Protein AF-A0A3S4WFS9-F1 (afdb_monomer_lite)

Radius of gyration: 17.33 Å; chains: 1; bounding box: 42×58×42 Å

Sequence (154 aa):
MFDSAITYSERTLYWKRDAVSSIECTVSRADSGGRIAVYVSYGRIPDYGDPIDTTNAYQAPNRENFSVPGVEGEGTVDTAKEGGGVAVFQCDGHYVLVSIYPRQEVQGDLKSNMVNLATSMTPWVCGGETIPGRQETLEELERPKPQSTPTQDA

Organism: NCBI:txid52774

Foldseek 3Di:
DPPFDKDKDKDFDDDDAKATAKIKIFIDTPPRVPDTFKIKMKGFADPPDGPCVVDPADDADDKDWDDAPPADWTKIWGAHPLGKTKIWTDHDRMIIIMTGDNDPPDDDDRRVVRVVVRNVQCCQRHVVDDDPPDPHGSRPDIDDDPPPDPPPDD

Secondary structure (DSSP, 8-state):
--SS-EEEEEEEEEETTTEEEEEEEEEEEGGGTS-EEEEEEEEEPPTTS-HHHHSSPPP-SEEEEE--TT--SEEEEEE-TTS-EEEEEEETTEEEEEEE---TT--S-HHHHHHHHHHHHHHHHTS-PPPTTSSS-TTT-BPPPP--------

Structure (mmCIF, N/CA/C/O backbone):
data_AF-A0A3S4WFS9-F1
#
_entry.id   AF-A0A3S4WFS9-F1
#
loop_
_atom_site.group_PDB
_atom_site.id
_atom_site.type_symbol
_atom_site.label_atom_id
_atom_site.label_alt_id
_atom_site.label_comp_id
_atom_site.label_asym_id
_atom_site.label_entity_id
_atom_site.label_seq_id
_atom_site.pdbx_PDB_ins_code
_atom_site.Cartn_x
_atom_site.Cartn_y
_atom_site.Cartn_z
_atom_site.occupancy
_atom_site.B_iso_or_equiv
_atom_site.auth_seq_id
_atom_site.auth_comp_id
_atom_site.auth_asym_id
_atom_site.auth_atom_id
_atom_site.pdbx_PDB_model_num
ATOM 1 N N . MET A 1 1 ? 23.041 5.933 -0.343 1.00 40.41 1 MET A N 1
ATOM 2 C CA . MET A 1 1 ? 22.766 7.169 0.418 1.00 40.41 1 MET A CA 1
ATOM 3 C C . MET A 1 1 ? 22.081 8.113 -0.556 1.00 40.41 1 MET A C 1
ATOM 5 O O . MET A 1 1 ? 22.593 8.251 -1.657 1.00 40.41 1 MET A O 1
ATOM 9 N N . PHE A 1 2 ? 20.887 8.625 -0.256 1.00 47.22 2 PHE A N 1
ATOM 10 C CA . PHE A 1 2 ? 20.202 9.545 -1.171 1.00 47.22 2 PHE A CA 1
ATOM 11 C C . PHE A 1 2 ? 20.901 10.913 -1.099 1.00 47.22 2 PHE A C 1
ATOM 13 O O . PHE A 1 2 ? 20.881 11.539 -0.046 1.00 47.22 2 PHE A O 1
ATOM 20 N N . ASP A 1 3 ? 21.523 11.365 -2.192 1.00 55.91 3 ASP A N 1
ATOM 21 C CA . ASP A 1 3 ? 22.280 12.635 -2.283 1.00 55.91 3 ASP A CA 1
ATOM 22 C C . ASP A 1 3 ? 21.390 13.895 -2.322 1.00 55.91 3 ASP A C 1
ATOM 24 O O . ASP A 1 3 ? 21.836 15.001 -2.621 1.00 55.91 3 ASP A O 1
ATOM 28 N N . SER A 1 4 ? 20.090 13.762 -2.067 1.00 61.94 4 SER A N 1
ATOM 29 C CA . SER A 1 4 ? 19.141 14.872 -2.140 1.00 61.94 4 SER A CA 1
ATOM 30 C C . SER A 1 4 ? 18.066 14.738 -1.078 1.00 61.94 4 SER A C 1
ATOM 32 O O . SER A 1 4 ? 17.679 13.630 -0.705 1.00 61.94 4 SER A O 1
ATOM 34 N N . ALA A 1 5 ? 17.589 15.885 -0.593 1.00 78.81 5 ALA A N 1
ATOM 35 C CA . ALA A 1 5 ? 16.547 15.936 0.419 1.00 78.81 5 ALA A CA 1
ATOM 36 C C . ALA A 1 5 ? 15.272 15.239 -0.083 1.00 78.81 5 ALA A C 1
ATOM 38 O O . ALA A 1 5 ? 14.818 15.459 -1.210 1.00 78.81 5 ALA A O 1
ATOM 39 N N . ILE A 1 6 ? 14.700 14.401 0.775 1.00 82.31 6 ILE A N 1
ATOM 40 C CA . ILE A 1 6 ? 13.423 13.731 0.549 1.00 82.31 6 ILE A CA 1
ATOM 41 C C . ILE A 1 6 ? 12.330 14.562 1.223 1.00 82.31 6 ILE A C 1
ATOM 43 O O . ILE A 1 6 ? 12.504 15.050 2.338 1.00 82.31 6 ILE A O 1
ATOM 47 N N . THR A 1 7 ? 11.198 14.712 0.547 1.00 87.00 7 THR A N 1
ATOM 48 C CA . THR A 1 7 ? 9.982 15.313 1.085 1.00 87.00 7 THR A CA 1
ATOM 49 C C . THR A 1 7 ? 8.955 14.217 1.328 1.00 87.00 7 THR A C 1
ATOM 51 O O . THR A 1 7 ? 8.647 13.435 0.427 1.00 87.00 7 THR A O 1
ATOM 54 N N . TYR A 1 8 ? 8.426 14.192 2.547 1.00 88.25 8 TYR A N 1
ATOM 55 C CA . TYR A 1 8 ? 7.311 13.349 2.955 1.00 88.25 8 TYR A CA 1
ATOM 56 C C . TYR A 1 8 ? 6.047 14.200 3.065 1.00 88.25 8 TYR A C 1
ATOM 58 O O . TYR A 1 8 ? 6.091 15.311 3.596 1.00 88.25 8 TYR A O 1
ATOM 66 N N . SER A 1 9 ? 4.925 13.679 2.580 1.00 89.50 9 SER A N 1
ATOM 67 C CA . SER A 1 9 ? 3.609 14.276 2.793 1.00 89.50 9 SER A CA 1
ATOM 68 C C . SER A 1 9 ? 2.593 13.188 3.097 1.00 89.50 9 SER A C 1
ATOM 70 O O . SER A 1 9 ? 2.578 12.150 2.437 1.00 89.50 9 SER A O 1
ATOM 72 N N . GLU A 1 10 ? 1.746 13.455 4.086 1.00 92.31 10 GLU A N 1
ATOM 73 C CA . GLU A 1 10 ? 0.652 12.591 4.503 1.00 92.31 10 GLU A CA 1
ATOM 74 C C . GLU A 1 10 ? -0.684 13.310 4.323 1.00 92.31 10 GLU A C 1
ATOM 76 O O . GLU A 1 10 ? -0.808 14.502 4.621 1.00 92.31 10 GLU A O 1
ATOM 81 N N . ARG A 1 11 ? -1.690 12.576 3.853 1.00 91.06 11 ARG A N 1
ATOM 82 C CA . ARG A 1 11 ? -3.061 13.049 3.698 1.00 91.06 11 ARG A CA 1
ATOM 83 C C . ARG A 1 11 ? -4.029 12.001 4.228 1.00 91.06 11 ARG A C 1
ATOM 85 O O . ARG A 1 11 ? -4.024 10.865 3.776 1.00 91.06 11 ARG A O 1
ATOM 92 N N . THR A 1 12 ? -4.906 12.404 5.140 1.00 90.25 12 THR A N 1
ATOM 93 C CA . THR A 1 12 ? -6.022 11.572 5.601 1.00 90.25 12 THR A CA 1
ATOM 94 C C . THR A 1 12 ? -7.268 11.889 4.779 1.00 90.25 12 THR A C 1
ATOM 96 O O . THR A 1 12 ? -7.687 13.047 4.693 1.00 90.25 12 THR A O 1
ATOM 99 N N . LEU A 1 13 ? -7.855 10.865 4.170 1.00 87.69 13 LEU A N 1
ATOM 100 C CA . LEU A 1 13 ? -9.124 10.921 3.457 1.00 87.69 13 LEU A CA 1
ATOM 101 C C . LEU A 1 13 ? -10.253 10.444 4.378 1.00 87.69 13 LEU A C 1
ATOM 103 O O . LEU A 1 13 ? -10.053 9.584 5.235 1.00 87.69 13 LEU A O 1
ATOM 107 N N . TYR A 1 14 ? -11.445 11.013 4.206 1.00 83.44 14 TYR A N 1
ATOM 108 C CA . TYR A 1 14 ? -12.600 10.751 5.068 1.00 83.44 14 TYR A CA 1
ATOM 109 C C . TYR A 1 14 ? -13.823 10.369 4.235 1.00 83.44 14 TYR A C 1
ATOM 111 O O . TYR A 1 14 ? -14.117 11.024 3.231 1.00 83.44 14 TYR A O 1
ATOM 119 N N . TRP A 1 15 ? -14.589 9.383 4.702 1.00 71.19 15 TRP A N 1
ATOM 120 C CA . TRP A 1 15 ? -15.902 9.029 4.158 1.00 71.19 15 TRP A CA 1
ATOM 121 C C . TRP A 1 15 ? -17.025 9.572 5.050 1.00 71.19 15 TRP A C 1
ATOM 123 O O . TRP A 1 15 ? -16.812 9.801 6.237 1.00 71.19 15 TRP A O 1
ATOM 133 N N . LYS A 1 16 ? -18.211 9.823 4.466 1.00 58.47 16 LYS A N 1
ATOM 134 C CA . LYS A 1 16 ? -19.445 10.332 5.118 1.00 58.47 16 LYS A CA 1
ATOM 135 C C . LYS A 1 16 ? -19.218 11.009 6.484 1.00 58.47 16 LYS A C 1
ATOM 137 O O . LYS A 1 16 ? -19.454 10.450 7.545 1.00 58.47 16 LYS A O 1
ATOM 142 N N . ARG A 1 17 ? -18.808 12.270 6.387 1.00 55.38 17 ARG A N 1
ATOM 143 C CA . ARG A 1 17 ? -18.670 13.292 7.431 1.00 55.38 17 ARG A CA 1
ATOM 144 C C . ARG A 1 17 ? -17.708 13.071 8.596 1.00 55.38 17 ARG A C 1
ATOM 146 O O . ARG A 1 17 ? -17.195 14.117 8.949 1.00 55.38 17 ARG A O 1
ATOM 153 N N . ASP A 1 18 ? -17.341 11.879 9.082 1.00 63.50 18 ASP A N 1
ATOM 154 C CA . ASP A 1 18 ? -16.403 11.814 10.234 1.00 63.50 18 ASP A CA 1
ATOM 155 C C . ASP A 1 18 ? -15.452 10.597 10.320 1.00 63.50 18 ASP A C 1
ATOM 157 O O . ASP A 1 18 ? -14.473 10.673 11.061 1.00 63.50 18 ASP A O 1
ATOM 161 N N . ALA A 1 19 ? -15.653 9.524 9.544 1.00 71.50 19 ALA A N 1
ATOM 162 C CA . ALA A 1 19 ? -14.778 8.345 9.592 1.00 71.50 19 ALA A CA 1
ATOM 163 C C . ALA A 1 19 ? -13.612 8.454 8.595 1.00 71.50 19 ALA A C 1
ATOM 165 O O . ALA A 1 19 ? -13.816 8.841 7.436 1.00 71.50 19 ALA A O 1
ATOM 166 N N . VAL A 1 20 ? -12.397 8.087 9.014 1.00 81.25 20 VAL A N 1
ATOM 167 C CA . VAL A 1 20 ? -11.260 7.951 8.091 1.00 81.25 20 VAL A CA 1
ATOM 168 C C . VAL A 1 20 ? -11.540 6.832 7.089 1.00 81.25 20 VAL A C 1
ATOM 170 O O . VAL A 1 20 ? -11.897 5.715 7.459 1.00 81.25 20 VAL A O 1
ATOM 173 N N . SER A 1 21 ? -11.406 7.151 5.800 1.00 87.56 21 SER A N 1
ATOM 174 C CA . SER A 1 21 ? -11.489 6.164 4.722 1.00 87.56 21 SER A CA 1
ATOM 175 C C . SER A 1 21 ? -10.129 5.542 4.463 1.00 87.56 21 SER A C 1
ATOM 177 O O . SER A 1 21 ? -10.014 4.327 4.360 1.00 87.56 21 SER A O 1
ATOM 179 N N . SER A 1 22 ? -9.101 6.380 4.359 1.00 91.75 22 SER A N 1
ATOM 180 C CA . SER A 1 22 ? -7.740 5.954 4.073 1.00 91.75 22 SER A CA 1
ATOM 181 C C . SER A 1 22 ? -6.732 7.038 4.428 1.00 91.75 22 SER A C 1
ATOM 183 O O . SER A 1 22 ? -7.057 8.223 4.517 1.00 91.75 22 SER A O 1
ATOM 185 N N . ILE A 1 23 ? -5.491 6.624 4.633 1.00 93.56 23 ILE A N 1
ATOM 186 C CA . ILE A 1 23 ? -4.330 7.492 4.766 1.00 93.56 23 ILE A CA 1
ATOM 187 C C . ILE A 1 23 ? -3.463 7.284 3.533 1.00 93.56 23 ILE A C 1
ATOM 189 O O . ILE A 1 23 ? -3.221 6.156 3.108 1.00 93.56 23 ILE A O 1
ATOM 193 N N . GLU A 1 24 ? -2.997 8.383 2.960 1.00 94.75 24 GLU A N 1
ATOM 194 C CA . GLU A 1 24 ? -2.090 8.399 1.826 1.00 94.75 24 GLU A CA 1
ATOM 195 C C . GLU A 1 24 ? -0.777 9.057 2.221 1.00 94.75 24 GLU A C 1
ATOM 197 O O . GLU A 1 24 ? -0.758 10.159 2.769 1.00 94.75 24 GLU A O 1
ATOM 202 N N . CYS A 1 25 ? 0.325 8.408 1.878 1.00 94.50 25 CYS A N 1
ATOM 203 C CA . CYS A 1 25 ? 1.670 8.898 2.108 1.00 94.50 25 CYS A CA 1
ATOM 204 C C . CYS A 1 25 ? 2.394 9.010 0.769 1.00 94.50 25 CYS A C 1
ATOM 206 O O . CYS A 1 25 ? 2.343 8.109 -0.069 1.00 94.50 25 CYS A O 1
ATOM 208 N N . THR A 1 26 ? 3.108 10.110 0.569 1.00 92.81 26 THR A N 1
ATOM 209 C CA . THR A 1 26 ? 3.928 10.324 -0.622 1.00 92.81 26 THR A CA 1
ATOM 210 C C . THR A 1 26 ? 5.352 10.645 -0.232 1.00 92.81 26 THR A C 1
ATOM 212 O O . THR A 1 26 ? 5.614 11.418 0.691 1.00 92.81 26 THR A O 1
ATOM 215 N N . VAL A 1 27 ? 6.277 10.052 -0.973 1.00 90.62 27 VAL A N 1
ATOM 216 C CA . VAL A 1 27 ? 7.701 10.326 -0.879 1.00 90.62 27 VAL A CA 1
ATOM 217 C C . VAL A 1 27 ? 8.149 10.868 -2.223 1.00 90.62 27 VAL A C 1
ATOM 219 O O . VAL A 1 27 ? 8.034 10.200 -3.253 1.00 90.62 27 VAL A O 1
ATOM 222 N N . SER A 1 28 ? 8.655 12.093 -2.204 1.00 87.69 28 SER A N 1
ATOM 223 C CA . SER A 1 28 ? 9.176 12.794 -3.378 1.00 87.69 28 SER A CA 1
ATOM 224 C C . SER A 1 28 ? 10.595 13.260 -3.092 1.00 87.69 28 SER A C 1
ATOM 226 O O . SER A 1 28 ? 10.946 13.502 -1.939 1.00 87.69 28 SER A O 1
ATOM 228 N N . ARG A 1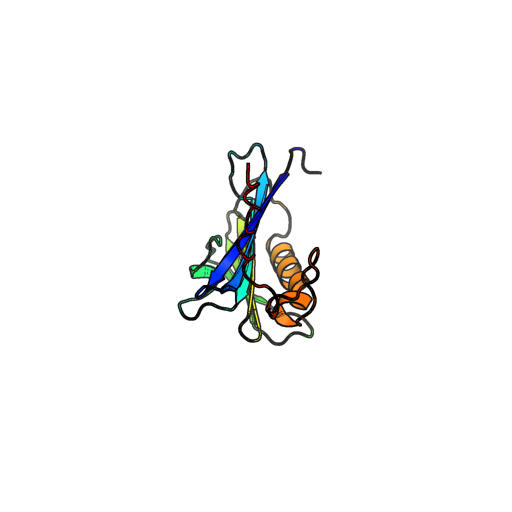 29 ? 11.423 13.445 -4.120 1.00 78.25 29 ARG A N 1
ATOM 229 C CA . ARG A 1 29 ? 12.682 14.182 -3.935 1.00 78.25 29 ARG A CA 1
ATOM 230 C C . ARG A 1 29 ? 12.438 15.676 -4.101 1.00 78.25 29 ARG A C 1
ATOM 232 O O . ARG A 1 29 ? 11.669 16.073 -4.981 1.00 78.25 29 ARG A O 1
ATOM 239 N N . ALA A 1 30 ? 13.126 16.498 -3.318 1.00 74.62 30 ALA A N 1
ATOM 240 C CA . ALA A 1 30 ? 13.001 17.953 -3.388 1.00 74.62 30 ALA A CA 1
ATOM 241 C C . ALA A 1 30 ? 13.386 18.521 -4.772 1.00 74.62 30 ALA A C 1
ATOM 243 O O . ALA A 1 30 ? 12.791 19.492 -5.231 1.00 74.62 30 ALA A O 1
ATOM 244 N N . ASP A 1 31 ? 14.331 17.883 -5.469 1.00 77.69 31 ASP A N 1
ATOM 245 C CA . ASP A 1 31 ? 14.817 18.265 -6.803 1.00 77.69 31 ASP A CA 1
ATOM 246 C C . ASP A 1 31 ? 13.962 17.722 -7.964 1.00 77.69 31 ASP A C 1
ATOM 248 O O . ASP A 1 31 ? 14.171 18.080 -9.121 1.00 77.69 31 ASP A O 1
ATOM 252 N N . SER A 1 32 ? 12.962 16.886 -7.677 1.00 75.88 32 SER A N 1
ATOM 253 C CA . SER A 1 32 ? 12.168 16.202 -8.707 1.00 75.88 32 SER A CA 1
ATOM 254 C C . SER A 1 32 ? 11.037 17.046 -9.309 1.00 75.88 32 SER A C 1
ATOM 256 O O . SER A 1 32 ? 10.306 16.562 -10.177 1.00 75.88 32 SER A O 1
ATOM 258 N N . GLY A 1 33 ? 10.851 18.285 -8.839 1.00 77.69 33 GLY A N 1
ATOM 259 C CA . GLY A 1 33 ? 9.703 19.121 -9.205 1.00 77.69 33 GLY A CA 1
ATOM 260 C C . GLY A 1 33 ? 8.373 18.575 -8.671 1.00 77.69 33 GLY A C 1
ATOM 261 O O . GLY A 1 33 ? 7.352 18.702 -9.340 1.00 77.69 33 GLY A O 1
ATOM 262 N N . GLY A 1 34 ? 8.393 17.919 -7.503 1.00 76.56 34 GLY A N 1
ATOM 263 C CA . GLY A 1 34 ? 7.202 17.339 -6.866 1.00 76.56 34 GLY A CA 1
ATOM 264 C C . GLY A 1 34 ? 6.759 15.994 -7.447 1.00 76.56 34 GLY A C 1
ATOM 265 O O . GLY A 1 34 ? 5.627 15.568 -7.234 1.00 76.56 34 GLY A O 1
ATOM 266 N N . ARG A 1 35 ? 7.627 15.314 -8.203 1.00 84.56 35 ARG A N 1
ATOM 267 C CA . ARG A 1 35 ? 7.326 13.988 -8.743 1.00 84.56 35 ARG A CA 1
ATOM 268 C C . ARG A 1 35 ? 7.450 12.936 -7.644 1.00 84.56 35 ARG A C 1
ATOM 270 O O . ARG A 1 35 ? 8.509 12.766 -7.043 1.00 84.56 35 ARG A O 1
ATOM 277 N N . ILE A 1 36 ? 6.373 12.184 -7.457 1.00 87.75 36 ILE A N 1
ATOM 278 C CA . ILE A 1 36 ? 6.312 11.089 -6.493 1.00 87.75 36 ILE A CA 1
ATOM 279 C C . ILE A 1 36 ? 7.248 9.959 -6.947 1.00 87.75 36 ILE A C 1
ATOM 281 O O . ILE A 1 36 ? 7.285 9.601 -8.130 1.00 87.75 36 ILE A O 1
ATOM 285 N N . ALA A 1 37 ? 8.023 9.431 -6.000 1.00 90.31 37 ALA A N 1
ATOM 286 C CA . ALA A 1 37 ? 8.831 8.224 -6.152 1.00 90.31 37 ALA A CA 1
ATOM 287 C C . ALA A 1 37 ? 8.140 7.019 -5.500 1.00 90.31 37 ALA A C 1
ATOM 289 O O . ALA A 1 37 ? 8.098 5.945 -6.097 1.00 90.31 37 ALA A O 1
ATOM 290 N N . VAL A 1 38 ? 7.558 7.221 -4.311 1.00 93.06 38 VAL A N 1
ATOM 291 C CA . VAL A 1 38 ? 6.785 6.203 -3.587 1.00 93.06 38 VAL A CA 1
ATOM 292 C C . VAL A 1 38 ? 5.442 6.788 -3.170 1.00 93.06 38 VAL A C 1
ATOM 294 O O . VAL A 1 38 ? 5.387 7.874 -2.590 1.00 93.06 38 VAL A O 1
ATOM 297 N N . TYR A 1 39 ? 4.372 6.062 -3.465 1.00 95.12 39 TYR A N 1
ATOM 298 C CA . TYR A 1 39 ? 3.016 6.327 -3.006 1.00 95.12 39 TYR A CA 1
ATOM 299 C C . TYR A 1 39 ? 2.565 5.151 -2.147 1.00 95.12 39 TYR A C 1
ATOM 301 O O . TYR A 1 39 ? 2.696 4.002 -2.554 1.00 95.12 39 TYR A O 1
ATOM 309 N N . VAL A 1 40 ? 2.043 5.431 -0.963 1.00 96.75 40 VAL A N 1
ATOM 310 C CA . VAL A 1 40 ? 1.446 4.427 -0.085 1.00 96.75 40 VAL A CA 1
ATOM 311 C C . VAL A 1 40 ? 0.030 4.871 0.225 1.00 96.75 40 VAL A C 1
ATOM 313 O O . VAL A 1 40 ? -0.206 6.052 0.469 1.00 96.75 40 VAL A O 1
ATOM 316 N N . SER A 1 41 ? -0.910 3.938 0.223 1.00 96.44 41 SER A N 1
ATOM 317 C CA . SER A 1 41 ? -2.278 4.177 0.656 1.00 96.44 41 SER A CA 1
ATOM 318 C C . SER A 1 41 ? -2.764 2.987 1.465 1.00 96.44 41 SER A C 1
ATOM 320 O O . SER A 1 41 ? -2.543 1.850 1.068 1.00 96.44 41 SER A O 1
ATOM 322 N N . TYR A 1 42 ? -3.407 3.227 2.599 1.00 95.75 42 TYR A N 1
ATOM 323 C CA . TYR A 1 42 ? -4.017 2.163 3.390 1.00 95.75 42 TYR A CA 1
ATOM 324 C C . TYR A 1 42 ? -5.288 2.657 4.057 1.00 95.75 42 TYR A C 1
ATOM 326 O O . TYR A 1 42 ? -5.412 3.840 4.376 1.00 95.75 42 TYR A O 1
ATOM 334 N N . GLY A 1 43 ? -6.247 1.766 4.252 1.00 93.81 43 GLY A N 1
ATOM 335 C CA . GLY A 1 43 ? -7.563 2.154 4.731 1.00 93.81 43 GLY A CA 1
ATOM 336 C C . GLY A 1 43 ? -8.601 1.067 4.539 1.00 93.81 43 GLY A C 1
ATOM 337 O O . GLY A 1 43 ? -8.268 -0.103 4.367 1.00 93.81 43 GLY A O 1
ATOM 338 N N . ARG A 1 44 ? -9.866 1.477 4.535 1.00 91.69 44 ARG A N 1
ATOM 339 C CA . ARG A 1 44 ? -11.005 0.615 4.218 1.00 91.69 44 ARG A CA 1
ATOM 340 C C . ARG A 1 44 ? -11.113 0.419 2.710 1.00 91.69 44 ARG A C 1
ATOM 342 O O . ARG A 1 44 ? -10.963 1.380 1.954 1.00 91.69 44 ARG A O 1
ATOM 349 N N . ILE A 1 45 ? -11.409 -0.802 2.277 1.00 89.44 45 ILE A N 1
ATOM 350 C CA . ILE A 1 45 ? -11.665 -1.112 0.868 1.00 89.44 45 ILE A CA 1
ATOM 351 C C . ILE A 1 45 ? -12.894 -0.310 0.408 1.00 89.44 45 ILE A C 1
ATOM 353 O O . ILE A 1 45 ? -13.935 -0.358 1.066 1.00 89.44 45 ILE A O 1
ATOM 357 N N . PRO A 1 46 ? -12.800 0.454 -0.692 1.00 78.62 46 PRO A N 1
ATOM 358 C CA . PRO A 1 46 ? -13.936 1.204 -1.206 1.00 78.62 46 PRO A CA 1
ATOM 359 C C . PRO A 1 46 ? -14.983 0.284 -1.856 1.00 78.62 46 PRO A C 1
ATOM 361 O O . PRO A 1 46 ? -14.650 -0.573 -2.665 1.00 78.62 46 PRO A O 1
ATOM 364 N N . ASP A 1 47 ? -16.273 0.549 -1.614 1.00 82.25 47 ASP A N 1
ATOM 365 C CA . ASP A 1 47 ? -17.400 -0.202 -2.212 1.00 82.25 47 ASP A CA 1
ATOM 366 C C . ASP A 1 47 ? -17.499 -0.098 -3.754 1.00 82.25 47 ASP A C 1
ATOM 368 O O . ASP A 1 47 ? -18.368 -0.713 -4.372 1.00 82.25 47 ASP A O 1
ATOM 372 N N . TYR A 1 48 ? -16.679 0.746 -4.386 1.00 78.62 48 TYR A N 1
ATOM 373 C CA . TYR A 1 48 ? -16.839 1.182 -5.777 1.00 78.62 48 TYR A CA 1
ATOM 374 C C . TYR A 1 48 ? -15.662 0.833 -6.699 1.00 78.62 48 TYR A C 1
ATOM 376 O O . TYR A 1 48 ? -15.657 1.280 -7.846 1.00 78.62 48 TYR A O 1
ATOM 384 N N . GLY A 1 49 ? -14.679 0.047 -6.248 1.00 81.88 49 GLY A N 1
ATOM 385 C CA . GLY A 1 49 ? -13.599 -0.420 -7.121 1.00 81.88 49 GLY A CA 1
ATOM 386 C C . GLY A 1 49 ? -12.410 -1.034 -6.390 1.00 81.88 49 GLY A C 1
ATOM 387 O O . GLY A 1 49 ? -12.329 -0.994 -5.166 1.00 81.88 49 GLY A O 1
ATOM 388 N N . ASP A 1 50 ? -11.473 -1.586 -7.160 1.00 86.25 50 ASP A N 1
ATOM 389 C CA . ASP A 1 50 ? -10.202 -2.092 -6.638 1.00 86.25 50 ASP A CA 1
ATOM 390 C C . ASP A 1 50 ? -9.327 -0.917 -6.143 1.00 86.25 50 ASP A C 1
ATOM 392 O O . ASP A 1 50 ? -9.291 0.136 -6.798 1.00 86.25 50 ASP A O 1
ATOM 396 N N . PRO A 1 51 ? -8.609 -1.039 -5.009 1.00 87.31 51 PRO A N 1
ATOM 397 C CA . PRO A 1 51 ? -7.665 -0.017 -4.560 1.00 87.31 51 PRO A CA 1
ATOM 398 C C . PRO A 1 51 ? -6.632 0.398 -5.621 1.00 87.31 51 PRO A C 1
ATOM 400 O O . PRO A 1 51 ? -6.245 1.565 -5.667 1.00 87.31 51 PRO A O 1
ATOM 403 N N . ILE A 1 52 ? -6.202 -0.508 -6.504 1.00 89.25 52 ILE A N 1
ATOM 404 C CA . ILE A 1 52 ? -5.283 -0.183 -7.605 1.00 89.25 52 ILE A CA 1
ATOM 405 C C . ILE A 1 52 ? -5.927 0.810 -8.582 1.00 89.25 52 ILE A C 1
ATOM 407 O O . ILE A 1 52 ? -5.267 1.757 -9.006 1.00 89.25 52 ILE A O 1
ATOM 411 N N . ASP A 1 53 ? -7.208 0.637 -8.909 1.00 88.44 53 ASP A N 1
ATOM 412 C CA . ASP A 1 53 ? -7.920 1.465 -9.893 1.00 88.44 53 ASP A CA 1
ATOM 413 C C . ASP A 1 53 ? -8.431 2.788 -9.307 1.00 88.44 53 ASP A C 1
ATOM 415 O O . ASP A 1 53 ? -8.693 3.749 -10.033 1.00 88.44 53 ASP A O 1
ATOM 419 N N . THR A 1 54 ? -8.606 2.839 -7.986 1.00 85.81 54 THR A N 1
ATOM 420 C CA . THR A 1 54 ? -9.250 3.961 -7.287 1.00 85.81 54 THR A CA 1
ATOM 421 C C . THR A 1 54 ? -8.263 4.913 -6.608 1.00 85.81 54 THR A C 1
ATOM 423 O O . THR A 1 54 ? -8.675 5.938 -6.063 1.00 85.81 54 THR A O 1
ATOM 426 N N . THR A 1 55 ? -6.962 4.616 -6.662 1.00 86.94 55 THR A N 1
ATOM 427 C CA . THR A 1 55 ? -5.894 5.410 -6.033 1.00 86.94 55 THR A CA 1
ATOM 428 C C . THR A 1 55 ? -4.896 5.969 -7.052 1.00 86.94 55 THR A C 1
ATOM 430 O O . THR A 1 55 ? -4.963 5.691 -8.247 1.00 86.94 55 THR A O 1
ATOM 433 N N . ASN A 1 56 ? -3.916 6.752 -6.585 1.00 89.06 56 ASN A N 1
ATOM 434 C CA . ASN A 1 56 ? -2.788 7.204 -7.409 1.00 89.06 56 ASN A CA 1
ATOM 435 C C . ASN A 1 56 ? -1.713 6.109 -7.558 1.00 89.06 56 ASN A C 1
ATOM 437 O O . ASN A 1 56 ? -0.517 6.398 -7.478 1.00 89.06 56 ASN A O 1
ATOM 441 N N . ALA A 1 57 ? -2.102 4.846 -7.711 1.00 93.62 57 ALA A N 1
ATOM 442 C CA . ALA A 1 57 ? -1.163 3.761 -7.950 1.00 93.62 57 ALA A CA 1
ATOM 443 C C . ALA A 1 57 ? -0.608 3.815 -9.379 1.00 93.62 57 ALA A C 1
ATOM 445 O O . ALA A 1 57 ? -1.318 4.123 -10.339 1.00 93.62 57 ALA A O 1
ATOM 446 N N . TYR A 1 58 ? 0.672 3.487 -9.533 1.00 93.88 58 TYR A N 1
ATOM 447 C CA . TYR A 1 58 ? 1.253 3.236 -10.842 1.00 93.88 58 TYR A CA 1
ATOM 448 C C . TYR A 1 58 ? 0.687 1.936 -11.425 1.00 93.88 58 TYR A C 1
ATOM 450 O O . TYR A 1 58 ? 0.769 0.879 -10.801 1.00 93.88 58 TYR A O 1
ATOM 458 N N . GLN A 1 59 ? 0.137 2.028 -12.634 1.00 92.94 59 GLN A N 1
ATOM 459 C CA . GLN A 1 59 ? -0.471 0.905 -13.338 1.00 92.94 59 GLN A CA 1
ATOM 460 C C . GLN A 1 59 ? 0.599 0.098 -14.063 1.00 92.94 59 GLN A C 1
ATOM 462 O O . GLN A 1 59 ? 1.330 0.631 -14.901 1.00 92.94 59 GLN A O 1
ATOM 467 N N . ALA A 1 60 ? 0.676 -1.192 -13.755 1.00 93.75 60 ALA A N 1
ATOM 468 C CA . ALA A 1 60 ? 1.686 -2.087 -14.289 1.00 93.75 60 ALA A CA 1
ATOM 469 C C . ALA A 1 60 ? 1.047 -3.389 -14.809 1.00 93.75 60 ALA A C 1
ATOM 471 O O . ALA A 1 60 ? 0.086 -3.876 -14.223 1.00 93.75 60 ALA A O 1
ATOM 472 N N . PRO A 1 61 ? 1.537 -3.96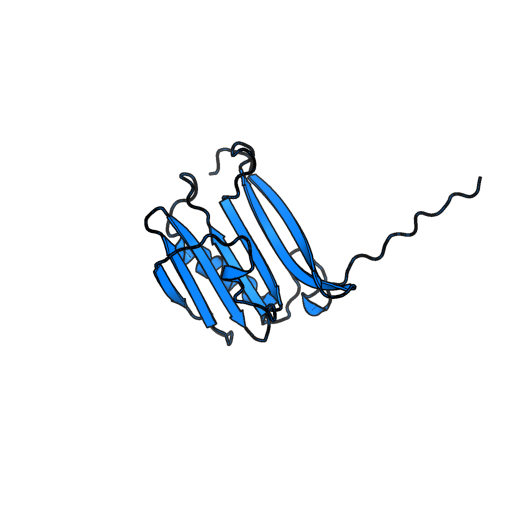9 -15.921 1.00 94.31 61 PRO A N 1
ATOM 473 C CA . PRO A 1 61 ? 0.815 -5.048 -16.598 1.00 94.31 61 PRO A CA 1
ATOM 474 C C . PRO A 1 61 ? 1.145 -6.462 -16.096 1.00 94.31 61 PRO A C 1
ATOM 476 O O . PRO A 1 61 ? 0.394 -7.390 -16.390 1.00 94.31 61 PRO A O 1
ATOM 479 N N . ASN A 1 62 ? 2.277 -6.674 -15.411 1.00 95.94 62 ASN A N 1
ATOM 480 C CA . ASN A 1 62 ? 2.717 -8.022 -15.032 1.00 95.94 62 ASN A CA 1
ATOM 481 C C . ASN A 1 62 ? 2.349 -8.316 -13.581 1.00 95.94 62 ASN A C 1
ATOM 483 O O . ASN A 1 62 ? 3.047 -7.856 -12.679 1.00 95.94 62 ASN A O 1
ATOM 487 N N . ARG A 1 63 ? 1.284 -9.097 -13.388 1.00 96.88 63 ARG A N 1
ATOM 488 C CA . ARG A 1 63 ? 0.723 -9.440 -12.079 1.00 96.88 63 ARG A CA 1
ATOM 489 C C . ARG A 1 63 ? 1.254 -10.764 -11.537 1.00 96.88 63 ARG A C 1
ATOM 491 O O . ARG A 1 63 ? 1.277 -11.771 -12.244 1.00 96.88 63 ARG A O 1
ATOM 498 N N . GLU A 1 64 ? 1.597 -10.770 -10.256 1.00 98.06 64 GLU A N 1
ATOM 499 C CA . GLU A 1 64 ? 1.893 -11.958 -9.455 1.00 98.06 64 GLU A CA 1
ATOM 500 C C . GLU A 1 64 ? 1.133 -11.903 -8.123 1.00 98.06 64 GLU A C 1
ATOM 502 O O . GLU A 1 64 ? 0.846 -10.821 -7.618 1.00 98.06 64 GLU A O 1
ATOM 507 N N . ASN A 1 65 ? 0.844 -13.060 -7.525 1.00 98.31 65 ASN A N 1
ATOM 508 C CA . ASN A 1 65 ? 0.190 -13.133 -6.216 1.00 98.31 65 ASN A CA 1
ATOM 509 C C . ASN A 1 65 ? 1.220 -13.301 -5.093 1.00 98.31 65 ASN A C 1
ATOM 511 O O . ASN A 1 65 ? 2.258 -13.939 -5.284 1.00 98.31 65 ASN A O 1
ATOM 515 N N . PHE A 1 66 ? 0.905 -12.794 -3.904 1.00 98.38 66 PHE A N 1
ATOM 516 C CA . PHE A 1 66 ? 1.660 -13.056 -2.682 1.00 98.38 66 PHE A CA 1
ATOM 517 C C . PHE A 1 66 ? 0.725 -13.216 -1.478 1.00 98.38 66 PHE A C 1
ATOM 519 O O . PHE A 1 66 ? -0.422 -12.778 -1.493 1.00 98.38 66 PHE A O 1
ATOM 526 N N . SER A 1 67 ? 1.233 -13.852 -0.426 1.00 97.88 67 SER A N 1
ATOM 527 C CA . SER A 1 67 ? 0.538 -14.041 0.849 1.00 97.88 67 SER A CA 1
ATOM 528 C C . SER A 1 67 ? 1.365 -13.453 1.983 1.00 97.88 67 SER A C 1
ATOM 530 O O . SER A 1 67 ? 2.596 -13.516 1.937 1.00 97.88 67 SER A O 1
ATOM 532 N N . VAL A 1 68 ? 0.703 -12.972 3.032 1.00 97.62 68 VAL A N 1
ATOM 533 C CA . VAL A 1 68 ? 1.369 -12.507 4.251 1.00 97.62 68 VAL A CA 1
ATOM 534 C C . VAL A 1 68 ? 1.281 -13.598 5.324 1.00 97.62 68 VAL A C 1
ATOM 536 O O . VAL A 1 68 ? 0.180 -14.026 5.668 1.00 97.62 68 VAL A O 1
ATOM 539 N N . PRO A 1 69 ? 2.411 -14.088 5.868 1.00 95.31 69 PRO A N 1
ATOM 540 C CA . PRO A 1 69 ? 2.382 -15.110 6.909 1.00 95.31 69 PRO A CA 1
ATOM 541 C C . PRO A 1 69 ? 1.582 -14.667 8.139 1.00 95.31 69 PRO A C 1
ATOM 543 O O . PRO A 1 69 ? 1.865 -13.625 8.724 1.00 95.31 69 PRO A O 1
ATOM 546 N N . GLY A 1 70 ? 0.615 -15.487 8.556 1.00 94.62 70 GLY A N 1
ATOM 547 C CA . GLY A 1 70 ? -0.192 -15.235 9.755 1.00 94.62 70 GLY A CA 1
ATOM 548 C C . GLY A 1 70 ? -1.306 -14.199 9.585 1.00 94.62 70 GLY A C 1
ATOM 549 O O . GLY A 1 70 ? -1.939 -13.854 10.577 1.00 94.62 70 GLY A O 1
ATOM 550 N N . VAL A 1 71 ? -1.560 -13.722 8.362 1.00 96.44 71 VAL A N 1
ATOM 551 C CA . VAL A 1 71 ? -2.649 -12.787 8.059 1.00 96.44 71 VAL A CA 1
ATOM 552 C C . VAL A 1 71 ? -3.501 -13.367 6.935 1.00 96.44 71 VAL A C 1
ATOM 554 O O . VAL A 1 71 ? -3.005 -13.612 5.838 1.00 96.44 71 VAL A O 1
ATOM 557 N N . GLU A 1 72 ? -4.787 -13.578 7.209 1.00 96.81 72 GLU A N 1
ATOM 558 C CA . GLU A 1 72 ? -5.760 -13.968 6.187 1.00 96.81 72 GLU A CA 1
ATOM 559 C C . GLU A 1 72 ? -6.009 -12.790 5.237 1.00 96.81 72 GLU A C 1
ATOM 561 O O . GLU A 1 72 ? -6.312 -11.675 5.671 1.00 96.81 72 GLU A O 1
ATOM 566 N N . GLY A 1 73 ? -5.862 -13.028 3.935 1.00 96.06 73 GLY A N 1
ATOM 567 C CA . GLY A 1 73 ? -6.004 -11.993 2.919 1.00 96.06 73 GLY A CA 1
ATOM 568 C C . GLY A 1 73 ? -5.380 -12.377 1.583 1.00 96.06 73 GLY A C 1
ATOM 569 O O . GLY A 1 73 ? -4.768 -13.437 1.436 1.00 96.06 73 GLY A O 1
ATOM 570 N N . GLU A 1 74 ? -5.523 -11.487 0.608 1.00 97.00 74 GLU A N 1
ATOM 571 C CA . GLU A 1 74 ? -5.045 -11.684 -0.758 1.00 97.00 74 GLU A CA 1
ATOM 572 C C . GLU A 1 74 ? -4.113 -10.546 -1.169 1.00 97.00 74 GLU A C 1
ATOM 574 O O . GLU A 1 74 ? -4.447 -9.367 -1.041 1.00 97.00 74 GLU A O 1
ATOM 579 N N . GLY A 1 75 ? -2.925 -10.903 -1.662 1.00 97.81 75 GLY A N 1
ATOM 580 C CA . GLY A 1 75 ? -1.934 -9.957 -2.155 1.00 97.81 75 GLY A CA 1
ATOM 581 C C . GLY A 1 75 ? -1.681 -10.104 -3.647 1.00 97.81 75 GLY A C 1
ATOM 582 O O . GLY A 1 75 ? -1.497 -11.219 -4.139 1.00 97.81 75 GLY A O 1
ATOM 583 N N . THR A 1 76 ? -1.580 -8.981 -4.356 1.00 98.19 76 THR A N 1
ATOM 584 C CA . THR A 1 76 ? -1.094 -8.933 -5.741 1.00 98.19 76 THR A CA 1
ATOM 585 C C . THR A 1 76 ? 0.001 -7.892 -5.896 1.00 98.19 76 THR A C 1
ATOM 587 O O . THR A 1 76 ? -0.067 -6.812 -5.311 1.00 98.19 76 THR A O 1
ATOM 590 N N . VAL A 1 77 ? 1.009 -8.196 -6.706 1.00 98.19 77 VAL A N 1
ATOM 591 C CA . VAL A 1 77 ? 2.056 -7.260 -7.101 1.00 98.19 77 VAL A CA 1
ATOM 592 C C . VAL A 1 77 ? 2.133 -7.173 -8.618 1.00 98.19 77 VAL A C 1
ATOM 594 O O . VAL A 1 77 ? 2.348 -8.170 -9.303 1.00 98.19 77 VAL A O 1
ATOM 597 N N . ASP A 1 78 ? 1.981 -5.955 -9.121 1.00 97.31 78 ASP A N 1
ATOM 598 C CA . ASP A 1 78 ? 2.019 -5.617 -10.531 1.00 97.31 78 ASP A CA 1
ATOM 599 C C . ASP A 1 78 ? 3.320 -4.869 -10.825 1.00 97.31 78 ASP A C 1
ATOM 601 O O . ASP A 1 78 ? 3.639 -3.871 -10.177 1.00 97.31 78 ASP A O 1
ATOM 605 N N . THR A 1 79 ? 4.096 -5.338 -11.801 1.00 96.06 79 THR A N 1
ATOM 606 C CA . THR A 1 79 ? 5.402 -4.757 -12.163 1.00 96.06 79 THR A CA 1
ATOM 607 C C . THR A 1 79 ? 5.498 -4.442 -13.649 1.00 96.06 79 THR A C 1
ATOM 609 O O . THR A 1 79 ? 4.857 -5.084 -14.489 1.00 96.06 79 THR A O 1
ATOM 612 N N . ALA A 1 80 ? 6.291 -3.430 -13.997 1.00 92.69 80 ALA A N 1
ATOM 613 C CA . ALA A 1 80 ? 6.515 -3.021 -15.380 1.00 92.69 80 ALA A CA 1
ATOM 614 C C . ALA A 1 80 ? 7.994 -3.173 -15.770 1.00 92.69 80 ALA A C 1
ATOM 616 O O . ALA A 1 80 ? 8.891 -3.123 -14.926 1.00 92.69 80 ALA A O 1
ATOM 617 N N . LYS A 1 81 ? 8.265 -3.404 -17.062 1.00 88.75 81 LYS A N 1
ATOM 618 C CA . LYS A 1 81 ? 9.631 -3.690 -17.550 1.00 88.75 81 LYS A CA 1
ATOM 619 C C . LYS A 1 81 ? 10.540 -2.468 -17.445 1.00 88.75 81 LYS A C 1
ATOM 621 O O . LYS A 1 81 ? 11.741 -2.605 -17.249 1.00 88.75 81 LYS A O 1
ATOM 626 N N . GLU A 1 82 ? 9.956 -1.288 -17.580 1.00 86.69 82 GLU A N 1
ATOM 627 C CA . GLU A 1 82 ? 10.574 0.020 -17.392 1.00 86.69 82 GLU A CA 1
ATOM 628 C C . GLU A 1 82 ? 10.863 0.356 -15.917 1.00 86.69 82 GLU A C 1
ATOM 630 O O . GLU A 1 82 ? 11.443 1.403 -15.631 1.00 86.69 82 GLU A O 1
ATOM 635 N N . GLY A 1 83 ? 10.484 -0.529 -14.990 1.00 86.31 83 GLY A N 1
ATOM 636 C CA . GLY A 1 83 ? 10.544 -0.312 -13.552 1.00 86.31 83 GLY A CA 1
ATOM 637 C C . GLY A 1 83 ? 9.217 0.179 -12.978 1.00 86.31 83 GLY A C 1
ATOM 638 O O . GLY A 1 83 ? 8.245 0.413 -13.691 1.00 86.31 83 GLY A O 1
ATOM 639 N N . GLY A 1 84 ? 9.184 0.336 -11.656 1.00 91.06 84 GLY A N 1
ATOM 640 C CA . GLY A 1 84 ? 7.964 0.688 -10.937 1.00 91.06 84 GLY A CA 1
ATOM 641 C C . GLY A 1 84 ? 6.936 -0.443 -10.869 1.00 91.06 84 GLY A C 1
ATOM 642 O O . GLY A 1 84 ? 7.140 -1.555 -11.368 1.00 91.06 84 GLY A O 1
ATOM 643 N N . GLY A 1 85 ? 5.836 -0.154 -10.187 1.00 95.75 85 GLY A N 1
ATOM 644 C CA . GLY A 1 85 ? 4.781 -1.118 -9.930 1.00 95.75 85 GLY A CA 1
ATOM 645 C C . GLY A 1 85 ? 3.893 -0.730 -8.760 1.00 95.75 85 GLY A C 1
ATOM 646 O O . GLY A 1 85 ? 3.986 0.372 -8.207 1.00 95.75 85 GLY A O 1
ATOM 647 N N . VAL A 1 86 ? 3.044 -1.671 -8.376 1.00 97.88 86 VAL A N 1
ATOM 648 C CA . VAL A 1 86 ? 2.182 -1.574 -7.205 1.00 97.88 86 VAL A CA 1
ATOM 649 C C . VAL A 1 86 ? 2.049 -2.944 -6.553 1.00 97.88 86 VAL A C 1
ATOM 651 O O . VAL A 1 86 ? 1.848 -3.936 -7.237 1.00 97.88 86 VAL A O 1
ATOM 654 N N . ALA A 1 87 ? 2.165 -3.007 -5.232 1.00 98.31 87 ALA A N 1
ATOM 655 C CA . ALA A 1 87 ? 1.707 -4.130 -4.431 1.00 98.31 87 ALA A CA 1
ATOM 656 C C . ALA A 1 87 ? 0.462 -3.698 -3.657 1.00 98.31 87 ALA A C 1
ATOM 658 O O . ALA A 1 87 ? 0.464 -2.633 -3.039 1.00 98.31 87 ALA A O 1
ATOM 659 N N . VAL A 1 88 ? -0.576 -4.525 -3.667 1.00 97.94 88 VAL A N 1
ATOM 660 C CA . VAL A 1 88 ? -1.762 -4.368 -2.825 1.00 97.94 88 VAL A CA 1
ATOM 661 C C . VAL A 1 88 ? -1.965 -5.643 -2.017 1.00 97.94 88 VAL A C 1
ATOM 663 O O . VAL A 1 88 ? -1.762 -6.738 -2.534 1.00 97.94 88 VAL A O 1
ATOM 666 N N . PHE A 1 89 ? -2.339 -5.502 -0.751 1.00 98.12 89 PHE A N 1
ATOM 667 C CA . PHE A 1 89 ? -2.788 -6.590 0.109 1.00 98.12 89 PHE A CA 1
ATOM 668 C C . PHE A 1 89 ? -4.145 -6.220 0.698 1.00 98.12 89 PHE A C 1
ATOM 670 O O . PHE A 1 89 ? -4.289 -5.126 1.243 1.00 98.12 89 PHE A O 1
ATOM 677 N N . GLN A 1 90 ? -5.127 -7.106 0.569 1.00 97.00 90 GLN A N 1
ATOM 678 C CA . GLN A 1 90 ? -6.497 -6.908 1.039 1.00 97.00 90 GLN A CA 1
ATOM 679 C C . GLN A 1 90 ? -6.830 -7.931 2.129 1.00 97.00 90 GLN A C 1
ATOM 681 O O . GLN A 1 90 ? -6.525 -9.113 1.986 1.00 97.00 90 GLN A O 1
ATOM 686 N N . CYS A 1 91 ? -7.447 -7.474 3.215 1.00 95.94 91 CYS A N 1
ATOM 687 C CA . CYS A 1 91 ? -7.719 -8.253 4.426 1.00 95.94 91 CYS A CA 1
ATOM 688 C C . CYS A 1 91 ? -8.942 -7.667 5.146 1.00 95.94 91 CYS A C 1
ATOM 690 O O . CYS A 1 91 ? -9.009 -6.459 5.286 1.00 95.94 91 CYS A O 1
ATOM 692 N N . ASP A 1 92 ? -9.904 -8.479 5.591 1.00 91.50 92 ASP A N 1
ATOM 693 C CA . ASP A 1 92 ? -11.052 -8.071 6.440 1.00 91.50 92 ASP A CA 1
ATOM 694 C C . ASP A 1 92 ? -11.604 -6.637 6.210 1.00 91.50 92 ASP A C 1
ATOM 696 O O . ASP A 1 92 ? -11.627 -5.796 7.107 1.00 91.50 92 ASP A O 1
ATOM 700 N N . GLY A 1 93 ? -11.980 -6.307 4.967 1.00 92.31 93 GLY A N 1
ATOM 701 C CA . GLY A 1 93 ? -12.526 -4.984 4.611 1.00 92.31 93 GLY A CA 1
ATOM 702 C C . GLY A 1 93 ? -11.507 -3.833 4.529 1.00 92.31 93 GLY A C 1
ATOM 703 O O . GLY A 1 93 ? -11.898 -2.687 4.313 1.00 92.31 93 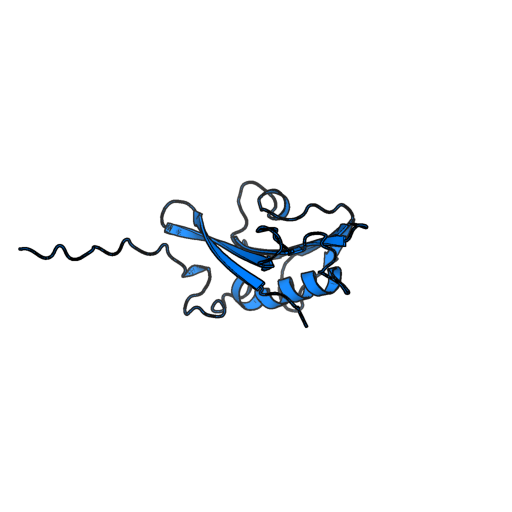GLY A O 1
ATOM 704 N N . HIS A 1 94 ? -10.216 -4.124 4.652 1.00 95.31 94 HIS A N 1
ATOM 705 C CA . HIS A 1 94 ? -9.086 -3.199 4.642 1.00 95.31 94 HIS A CA 1
ATOM 706 C C . HIS A 1 94 ? -8.087 -3.507 3.527 1.00 95.31 94 HIS A C 1
ATOM 708 O O . HIS A 1 94 ? -8.020 -4.619 3.002 1.00 95.31 94 HIS A O 1
ATOM 714 N N . TYR A 1 95 ? -7.283 -2.509 3.167 1.00 96.75 95 TYR A N 1
ATOM 715 C CA . TYR A 1 95 ? -6.207 -2.670 2.200 1.00 96.75 95 TYR A CA 1
ATOM 716 C C . TYR A 1 95 ? -4.933 -1.940 2.620 1.00 96.75 95 TYR A C 1
ATOM 718 O O . TYR A 1 95 ? -4.970 -0.885 3.255 1.00 96.75 95 TYR A O 1
ATOM 726 N N . VAL A 1 96 ? -3.806 -2.481 2.168 1.00 97.75 96 VAL A N 1
ATOM 727 C CA . VAL A 1 96 ? -2.508 -1.811 2.096 1.00 97.75 96 VAL A CA 1
ATOM 728 C C . VAL A 1 96 ? -2.095 -1.759 0.635 1.00 97.75 96 VAL A C 1
ATOM 730 O O . VAL A 1 96 ? -2.085 -2.785 -0.033 1.00 97.75 96 VAL A O 1
ATOM 733 N N . LEU A 1 97 ? -1.721 -0.587 0.140 1.00 97.94 97 LEU A N 1
ATOM 734 C CA . LEU A 1 97 ? -1.231 -0.370 -1.213 1.00 97.94 97 LEU A CA 1
ATOM 735 C C . LEU A 1 97 ? 0.099 0.373 -1.160 1.00 97.94 97 LEU A C 1
ATOM 737 O O . LEU A 1 97 ? 0.216 1.429 -0.542 1.00 97.94 97 LEU A O 1
ATOM 741 N N . VAL A 1 98 ? 1.096 -0.160 -1.855 1.00 98.00 98 VAL A N 1
ATOM 742 C CA . VAL A 1 98 ? 2.420 0.436 -2.018 1.00 98.00 98 VAL A CA 1
ATOM 743 C C . VAL A 1 98 ? 2.729 0.502 -3.498 1.00 98.00 98 VAL A C 1
ATOM 745 O O . VAL A 1 98 ? 2.787 -0.522 -4.164 1.00 98.00 98 VAL A O 1
ATOM 748 N N . SER A 1 99 ? 2.985 1.694 -4.015 1.00 96.88 99 SER A N 1
ATOM 749 C CA . SER A 1 99 ? 3.353 1.909 -5.404 1.00 96.88 99 SER A CA 1
ATOM 750 C C . SER A 1 99 ? 4.679 2.644 -5.525 1.00 96.88 99 SER A C 1
ATOM 752 O O . SER A 1 99 ? 4.941 3.635 -4.840 1.00 96.88 99 SER A O 1
ATOM 754 N N . ILE A 1 100 ? 5.520 2.148 -6.427 1.00 94.75 100 ILE A N 1
ATOM 755 C CA . ILE A 1 100 ? 6.780 2.772 -6.813 1.00 94.75 100 ILE A CA 1
ATOM 756 C C . ILE A 1 100 ? 6.640 3.251 -8.252 1.00 94.75 100 ILE A C 1
ATOM 758 O O . ILE A 1 100 ? 6.283 2.484 -9.143 1.00 94.75 100 ILE A O 1
ATOM 762 N N . TYR A 1 101 ? 6.973 4.514 -8.492 1.00 91.81 101 TYR A N 1
ATOM 763 C CA . TYR A 1 101 ? 6.961 5.084 -9.834 1.00 91.81 101 TYR A CA 1
ATOM 764 C C . TYR A 1 101 ? 8.299 4.830 -10.545 1.00 91.81 101 TYR A C 1
ATOM 766 O O . TYR A 1 101 ? 9.349 4.966 -9.911 1.00 91.81 101 TYR A O 1
ATOM 774 N N . PRO A 1 102 ? 8.302 4.516 -11.858 1.00 86.62 102 PRO A N 1
ATOM 775 C CA . PRO A 1 102 ? 9.528 4.306 -12.626 1.00 86.62 102 PRO A CA 1
ATOM 776 C C . PRO A 1 102 ? 10.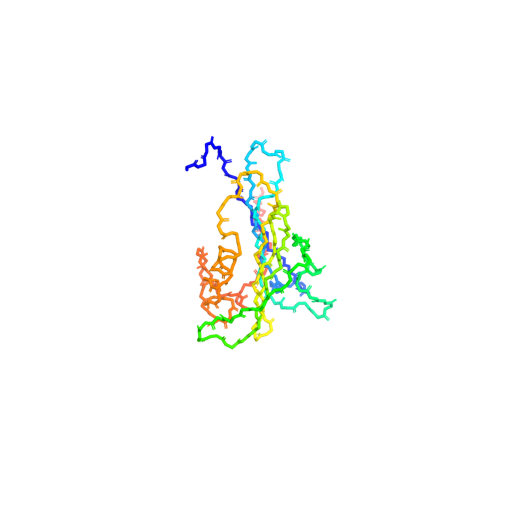348 5.599 -12.683 1.00 86.62 102 PRO A C 1
ATOM 778 O O . PRO A 1 102 ? 10.008 6.575 -13.360 1.00 86.62 102 PRO A O 1
ATOM 781 N N . ARG A 1 103 ? 11.430 5.615 -11.912 1.00 76.44 103 ARG A N 1
ATOM 782 C CA . ARG A 1 103 ? 12.333 6.746 -11.700 1.00 76.44 103 ARG A CA 1
ATOM 783 C C . ARG A 1 103 ? 13.753 6.179 -11.650 1.00 76.44 103 ARG A C 1
ATOM 785 O O . ARG A 1 103 ? 13.954 5.117 -11.066 1.00 76.44 103 ARG A O 1
ATOM 792 N N . GLN A 1 104 ? 14.730 6.849 -12.268 1.00 63.91 104 GLN A N 1
ATOM 793 C CA . GLN A 1 104 ? 16.115 6.343 -12.368 1.00 63.91 104 GLN A CA 1
ATOM 794 C C . GLN A 1 104 ? 16.780 6.135 -10.993 1.00 63.91 104 GLN A C 1
ATOM 796 O O . GLN A 1 104 ? 17.790 5.442 -10.856 1.00 63.91 104 GLN A O 1
ATOM 801 N N . GLU A 1 105 ? 16.200 6.750 -9.970 1.00 64.81 105 GLU A N 1
ATOM 802 C CA . GLU A 1 105 ? 16.700 6.845 -8.612 1.00 64.81 105 GLU A CA 1
ATOM 803 C C . GLU A 1 105 ? 16.198 5.720 -7.693 1.00 64.81 105 GLU A C 1
ATOM 805 O O . GLU A 1 105 ? 16.746 5.556 -6.603 1.00 64.81 105 GLU A O 1
ATOM 810 N N . VAL A 1 106 ? 15.181 4.945 -8.101 1.00 70.62 106 VAL A N 1
ATOM 811 C CA . VAL A 1 106 ? 14.670 3.809 -7.318 1.00 70.62 106 VAL A CA 1
ATOM 812 C C . VAL A 1 106 ? 15.205 2.517 -7.928 1.00 70.62 106 VAL A C 1
ATOM 814 O O . VAL A 1 106 ? 14.774 2.085 -8.994 1.00 70.62 106 VAL A O 1
ATOM 817 N N . GLN A 1 107 ? 16.198 1.930 -7.263 1.00 72.75 107 GLN A N 1
ATOM 818 C CA . GLN A 1 107 ? 16.951 0.772 -7.747 1.00 72.75 107 GLN A CA 1
ATOM 819 C C . GLN A 1 107 ? 16.816 -0.422 -6.796 1.00 72.75 107 GLN A C 1
ATOM 821 O O . GLN A 1 107 ? 16.412 -0.278 -5.641 1.00 72.75 107 GLN A O 1
ATOM 826 N N . GLY A 1 108 ? 17.209 -1.600 -7.279 1.00 83.31 108 GLY A N 1
ATOM 827 C CA . GLY A 1 108 ? 17.169 -2.854 -6.528 1.00 83.31 108 GLY A CA 1
ATOM 828 C C . GLY A 1 108 ? 15.938 -3.699 -6.850 1.00 83.31 108 GLY A C 1
ATOM 829 O O . GLY A 1 108 ? 15.281 -3.500 -7.871 1.00 83.31 108 GLY A O 1
ATOM 830 N N . ASP A 1 109 ? 15.643 -4.666 -5.983 1.00 90.25 109 ASP A N 1
ATOM 831 C CA . ASP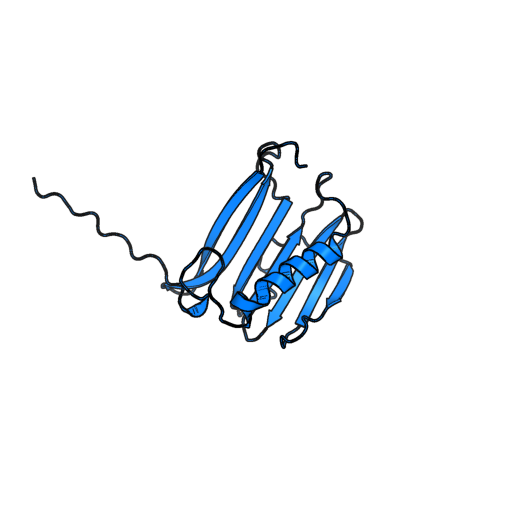 A 1 109 ? 14.492 -5.558 -6.139 1.00 90.25 109 ASP A CA 1
ATOM 832 C C . ASP A 1 109 ? 13.194 -4.842 -5.738 1.00 90.25 109 ASP A C 1
ATOM 834 O O . ASP A 1 109 ? 12.723 -4.924 -4.601 1.00 90.25 109 ASP A O 1
ATOM 838 N N . LEU A 1 110 ? 12.635 -4.086 -6.687 1.00 90.94 110 LEU A N 1
ATOM 839 C CA . LEU A 1 110 ? 11.423 -3.294 -6.471 1.00 90.94 110 LEU A CA 1
ATOM 840 C C . LEU A 1 110 ? 10.236 -4.164 -6.057 1.00 90.94 110 LEU A C 1
ATOM 842 O O . LEU A 1 110 ? 9.468 -3.754 -5.190 1.00 90.94 110 LEU A O 1
ATOM 846 N N . LYS A 1 111 ? 10.101 -5.364 -6.638 1.00 95.12 111 LYS A N 1
ATOM 847 C CA . LYS A 1 111 ? 8.999 -6.281 -6.333 1.00 95.12 111 LYS A CA 1
ATOM 848 C C . LYS A 1 111 ? 9.036 -6.679 -4.864 1.00 95.12 111 LYS A C 1
ATOM 850 O O . LYS A 1 111 ? 8.068 -6.444 -4.142 1.00 95.12 111 LYS A O 1
ATOM 855 N N . SER A 1 112 ? 10.169 -7.216 -4.414 1.00 95.88 112 SER A N 1
ATOM 856 C CA . SER A 1 112 ? 10.334 -7.632 -3.020 1.00 95.88 112 SER A CA 1
ATOM 857 C C . SER A 1 112 ? 10.212 -6.450 -2.063 1.00 95.88 112 SER A C 1
ATOM 859 O O . SER A 1 112 ? 9.591 -6.580 -1.015 1.00 95.88 112 SER A O 1
ATOM 861 N N . ASN A 1 113 ? 10.727 -5.272 -2.424 1.00 94.50 113 ASN A N 1
ATOM 862 C CA . ASN A 1 113 ? 10.604 -4.078 -1.587 1.00 94.50 113 ASN A CA 1
ATOM 863 C C . ASN A 1 113 ? 9.147 -3.622 -1.413 1.00 94.50 113 ASN A C 1
ATOM 865 O O . ASN A 1 113 ? 8.755 -3.293 -0.295 1.00 94.50 113 ASN A O 1
ATOM 869 N N . MET A 1 114 ? 8.338 -3.625 -2.480 1.00 97.00 114 MET A N 1
ATOM 870 C CA . MET A 1 114 ? 6.913 -3.280 -2.388 1.00 97.00 114 MET A CA 1
ATOM 871 C C . MET A 1 114 ? 6.144 -4.298 -1.544 1.00 97.00 114 MET A C 1
ATOM 873 O O . MET A 1 114 ? 5.394 -3.900 -0.656 1.00 97.00 114 MET A O 1
ATOM 877 N N . VAL A 1 115 ? 6.376 -5.596 -1.767 1.00 98.31 115 VAL A N 1
ATOM 878 C CA . VAL A 1 115 ? 5.744 -6.674 -0.987 1.00 98.31 115 VAL A CA 1
ATOM 879 C C . VAL A 1 115 ? 6.132 -6.588 0.488 1.00 98.31 115 VAL A C 1
ATOM 881 O O . VAL A 1 115 ? 5.263 -6.658 1.354 1.00 98.31 115 VAL A O 1
ATOM 884 N N . ASN A 1 116 ? 7.414 -6.380 0.791 1.00 97.81 116 ASN A N 1
ATOM 885 C CA . ASN A 1 116 ? 7.899 -6.264 2.165 1.00 97.81 116 ASN A CA 1
ATOM 886 C C . ASN A 1 116 ? 7.327 -5.031 2.864 1.00 97.81 116 ASN A C 1
ATOM 888 O O . ASN A 1 116 ? 6.941 -5.119 4.028 1.00 97.81 116 ASN A O 1
ATOM 892 N N . LEU A 1 117 ? 7.243 -3.896 2.164 1.00 96.38 117 LEU A N 1
ATOM 893 C CA . LEU A 1 117 ? 6.639 -2.697 2.729 1.00 96.38 117 LEU A CA 1
ATOM 894 C C . LEU A 1 117 ? 5.146 -2.914 2.984 1.00 96.38 117 LEU A C 1
ATOM 896 O O . LEU A 1 117 ? 4.708 -2.659 4.099 1.00 96.38 117 LEU A O 1
ATOM 900 N N . ALA A 1 118 ? 4.393 -3.468 2.028 1.00 98.00 118 ALA A N 1
ATOM 901 C CA . ALA A 1 118 ? 2.975 -3.771 2.225 1.00 98.00 118 ALA A CA 1
ATOM 902 C C . ALA A 1 118 ? 2.761 -4.739 3.405 1.00 98.00 118 ALA A C 1
ATOM 904 O O . ALA A 1 118 ? 1.940 -4.485 4.284 1.00 98.00 118 ALA A O 1
ATOM 905 N N . THR A 1 119 ? 3.579 -5.793 3.478 1.00 98.25 119 THR A N 1
ATOM 906 C CA . THR A 1 119 ? 3.578 -6.772 4.576 1.00 98.25 119 THR A CA 1
ATOM 907 C C . THR A 1 119 ? 3.869 -6.121 5.926 1.00 98.25 119 THR A C 1
ATOM 909 O O . THR A 1 119 ? 3.226 -6.440 6.917 1.00 98.25 119 THR A O 1
ATOM 912 N N . SER A 1 120 ? 4.805 -5.172 5.988 1.00 97.25 120 SER A N 1
ATOM 913 C CA . SER A 1 120 ? 5.157 -4.516 7.252 1.00 97.25 120 SER A CA 1
ATOM 914 C C . SER A 1 120 ? 4.012 -3.709 7.865 1.00 97.25 120 SER A C 1
ATOM 916 O O . SER A 1 120 ? 4.059 -3.440 9.059 1.00 97.25 120 SER A O 1
ATOM 918 N N . MET A 1 121 ? 2.997 -3.346 7.070 1.00 97.44 121 MET A N 1
ATOM 919 C CA . MET A 1 121 ? 1.866 -2.523 7.503 1.00 97.44 121 MET A CA 1
ATOM 920 C C . MET A 1 121 ? 0.647 -3.333 7.936 1.00 97.44 121 MET A C 1
ATOM 922 O O . MET A 1 121 ? -0.273 -2.782 8.542 1.00 97.44 121 MET A O 1
ATOM 926 N N . THR A 1 122 ? 0.623 -4.640 7.667 1.00 97.31 122 THR A N 1
ATOM 927 C CA . THR A 1 122 ? -0.516 -5.485 8.037 1.00 97.31 122 THR A CA 1
ATOM 928 C C . THR A 1 122 ? -0.816 -5.528 9.537 1.00 97.31 122 THR A C 1
ATOM 930 O O . THR A 1 122 ? -1.999 -5.653 9.848 1.00 97.31 122 THR A O 1
ATOM 933 N N . PRO A 1 123 ? 0.138 -5.382 10.484 1.00 96.50 123 PRO A N 1
ATOM 934 C CA . PRO A 1 123 ? -0.203 -5.418 11.907 1.00 96.50 123 PRO A CA 1
ATOM 935 C C . PRO A 1 123 ? -1.218 -4.340 12.321 1.00 96.50 123 PRO A C 1
ATOM 937 O O . PRO A 1 123 ? -2.200 -4.644 12.991 1.00 96.50 123 PRO A O 1
ATOM 940 N N . TRP A 1 124 ? -1.067 -3.097 11.852 1.00 95.44 124 TRP A N 1
ATOM 941 C CA . TRP A 1 124 ? -1.993 -2.010 12.208 1.00 95.44 124 TRP A CA 1
ATOM 942 C C . TRP A 1 124 ? -3.146 -1.818 11.223 1.00 95.44 124 TRP A C 1
ATOM 944 O O . TRP A 1 124 ? -4.157 -1.220 11.578 1.00 95.44 124 TRP A O 1
ATOM 954 N N . VAL A 1 125 ? -3.021 -2.313 9.988 1.00 95.62 125 VAL A N 1
ATOM 955 C CA . VAL A 1 125 ? -4.102 -2.214 8.993 1.00 95.62 125 VAL A CA 1
ATOM 956 C C . VAL A 1 125 ? -5.054 -3.404 9.061 1.00 95.62 125 VAL A C 1
ATOM 958 O O . VAL A 1 125 ? -6.261 -3.210 9.033 1.00 95.62 125 VAL A O 1
ATOM 961 N N . CYS A 1 126 ? -4.523 -4.622 9.169 1.00 95.25 126 CYS A N 1
ATOM 962 C CA . CYS A 1 126 ? -5.306 -5.859 9.220 1.00 95.25 126 CYS A CA 1
ATOM 963 C C . CYS A 1 126 ? -5.452 -6.410 10.647 1.00 95.25 126 CYS A C 1
ATOM 965 O O . CYS A 1 126 ? -6.403 -7.128 10.931 1.00 95.25 126 CYS A O 1
ATOM 967 N N . GLY A 1 127 ? -4.486 -6.139 11.531 1.00 92.31 127 GLY A N 1
ATOM 968 C CA . GLY A 1 127 ? -4.434 -6.706 12.885 1.00 92.31 127 GLY A CA 1
ATOM 969 C C . GLY A 1 127 ? -5.025 -5.817 13.982 1.00 92.31 127 GLY A C 1
ATOM 970 O O . GLY A 1 127 ? -5.063 -6.232 15.137 1.00 92.31 127 GLY A O 1
ATOM 971 N N . GLY A 1 128 ? -5.478 -4.605 13.645 1.00 91.19 128 GLY A N 1
ATOM 972 C CA . GLY A 1 128 ? -6.049 -3.661 14.611 1.00 91.19 128 GLY A CA 1
ATOM 973 C C . GLY A 1 128 ? -5.036 -3.068 15.596 1.00 91.19 128 GLY A C 1
ATOM 974 O O . GLY A 1 128 ? -5.438 -2.506 16.611 1.00 91.19 128 GLY A O 1
ATOM 975 N N . GLU A 1 129 ? -3.731 -3.188 15.332 1.00 94.94 129 GLU A N 1
ATOM 976 C CA . GLU A 1 129 ? -2.706 -2.514 16.132 1.00 94.94 129 GLU A CA 1
ATOM 977 C C . GLU A 1 129 ? -2.725 -0.988 15.925 1.00 94.94 129 GLU A C 1
ATOM 979 O O . GLU A 1 129 ? -3.278 -0.456 14.959 1.00 94.94 129 GLU A O 1
ATOM 984 N N . THR A 1 130 ? -2.091 -0.258 16.843 1.00 94.69 130 THR A N 1
ATOM 985 C CA . THR A 1 130 ? -1.931 1.196 16.743 1.00 94.69 130 THR A CA 1
ATOM 986 C C . THR A 1 130 ? -1.076 1.576 15.536 1.00 94.69 130 THR A C 1
ATOM 988 O O . THR A 1 130 ? -0.040 0.962 15.271 1.00 94.69 130 THR A O 1
ATOM 991 N N . ILE A 1 131 ? -1.465 2.640 14.829 1.00 92.56 131 ILE A N 1
ATOM 992 C CA . ILE A 1 131 ? -0.697 3.128 13.681 1.00 92.56 131 ILE A CA 1
ATOM 993 C C . ILE A 1 131 ? 0.645 3.705 14.171 1.00 92.56 131 ILE A C 1
ATOM 995 O O . ILE A 1 131 ? 0.655 4.540 15.082 1.00 92.56 131 ILE A O 1
ATOM 999 N N . PRO A 1 132 ? 1.790 3.336 13.564 1.00 91.12 132 PRO A N 1
ATOM 1000 C CA . PRO A 1 132 ? 3.085 3.893 13.937 1.00 91.12 132 PRO A CA 1
ATOM 1001 C C . PRO A 1 132 ? 3.097 5.428 13.934 1.00 91.12 132 PRO A C 1
ATOM 1003 O O . PRO A 1 132 ? 2.726 6.070 12.953 1.00 91.12 132 PRO A O 1
ATOM 1006 N N . GLY A 1 133 ? 3.548 6.023 15.041 1.00 88.06 133 GLY A N 1
ATOM 1007 C CA . GLY A 1 133 ? 3.582 7.480 15.220 1.00 88.06 133 GLY A CA 1
ATOM 1008 C C . GLY A 1 133 ? 2.252 8.110 15.653 1.00 88.06 133 GLY A C 1
ATOM 1009 O O . GLY A 1 133 ? 2.191 9.330 15.800 1.00 88.06 133 GLY A O 1
ATOM 1010 N N . ARG A 1 134 ? 1.211 7.304 15.887 1.00 87.06 134 ARG A N 1
ATOM 1011 C CA . ARG A 1 134 ? -0.101 7.720 16.403 1.00 87.06 134 ARG A CA 1
ATOM 1012 C C . ARG A 1 134 ? -0.428 6.964 17.694 1.00 87.06 134 ARG A C 1
ATOM 1014 O O . ARG A 1 134 ? 0.290 6.036 18.061 1.00 87.06 134 ARG A O 1
ATOM 1021 N N . GLN A 1 135 ? -1.458 7.405 18.416 1.00 89.19 135 GLN A N 1
ATOM 1022 C CA . GLN A 1 135 ? -1.951 6.705 19.614 1.00 89.19 135 GLN A CA 1
ATOM 1023 C C . GLN A 1 135 ? -3.202 5.870 19.319 1.00 89.19 135 GLN A C 1
ATOM 1025 O O . GLN A 1 135 ? -3.573 5.023 20.124 1.00 89.19 135 GLN A O 1
ATOM 1030 N N . GLU A 1 136 ? -3.810 6.089 18.157 1.00 90.38 136 GLU A N 1
ATOM 1031 C CA . GLU A 1 136 ? -5.061 5.497 17.710 1.00 90.38 136 GLU A CA 1
ATOM 1032 C C . GLU A 1 136 ? -4.840 4.374 16.681 1.00 90.38 136 GLU A C 1
ATOM 1034 O O . GLU A 1 136 ? -3.892 4.383 15.883 1.00 90.38 136 GLU A O 1
ATOM 1039 N N . THR A 1 137 ? -5.750 3.405 16.683 1.00 92.31 137 THR A N 1
ATOM 1040 C CA . THR A 1 137 ? -5.931 2.424 15.604 1.00 92.31 137 THR A CA 1
ATOM 1041 C C . THR A 1 137 ? -6.627 3.060 14.396 1.00 92.31 137 THR A C 1
ATOM 1043 O O . THR A 1 137 ? -7.197 4.147 14.488 1.00 92.31 137 THR A O 1
ATOM 1046 N N . LEU A 1 138 ? -6.628 2.373 13.249 1.00 89.50 138 LEU A N 1
ATOM 1047 C CA . LEU A 1 138 ? -7.331 2.848 12.050 1.00 89.50 138 LEU A CA 1
ATOM 1048 C C . LEU A 1 138 ? -8.842 3.048 12.280 1.00 89.50 138 LEU A C 1
ATOM 1050 O O . LEU A 1 138 ? -9.425 3.980 11.730 1.00 89.50 138 LEU A O 1
ATOM 1054 N N . GLU A 1 139 ? -9.456 2.203 13.109 1.00 88.19 139 GLU A N 1
ATOM 1055 C CA . GLU A 1 139 ? -10.884 2.252 13.450 1.00 88.19 139 GLU A CA 1
ATOM 1056 C C . GLU A 1 139 ? -11.236 3.412 14.393 1.00 88.19 139 GLU A C 1
ATOM 1058 O O . GLU A 1 139 ? -12.333 3.962 14.318 1.00 88.19 139 GLU A O 1
ATOM 1063 N N . GLU A 1 140 ? -10.301 3.813 15.254 1.00 88.19 140 GLU A N 1
ATOM 1064 C CA . GLU A 1 140 ? -10.467 4.922 16.201 1.00 88.19 140 GLU A CA 1
ATOM 1065 C C . GLU A 1 140 ? -10.199 6.294 15.573 1.00 88.19 140 GLU A C 1
ATOM 1067 O O . GLU A 1 140 ? -10.508 7.321 16.179 1.00 88.19 140 GLU A O 1
ATOM 1072 N N . LEU A 1 141 ? -9.611 6.342 14.374 1.00 85.56 141 LEU A N 1
ATOM 1073 C CA . LEU A 1 141 ? -9.321 7.607 13.719 1.00 85.56 141 LEU A CA 1
ATOM 1074 C C . LEU A 1 141 ? -10.607 8.338 13.312 1.00 85.56 141 LEU A C 1
ATOM 1076 O O . LEU A 1 141 ? -11.302 7.980 12.356 1.00 85.56 141 LEU A O 1
ATOM 1080 N N . GLU A 1 142 ? -10.851 9.452 13.995 1.00 75.94 142 GLU A N 1
ATOM 1081 C CA . GLU A 1 142 ? -11.916 10.399 13.689 1.00 75.94 142 GLU A CA 1
ATOM 1082 C C . GLU A 1 142 ? -11.376 11.654 12.994 1.00 75.94 142 GLU A C 1
ATOM 1084 O O . GLU A 1 142 ? -10.210 12.045 13.121 1.00 75.94 142 GLU A O 1
ATOM 1089 N N . ARG A 1 143 ? -12.259 12.349 12.273 1.00 71.38 143 ARG A N 1
ATOM 1090 C CA . ARG A 1 143 ? -11.974 13.694 11.772 1.00 71.38 143 ARG A CA 1
ATOM 1091 C C . ARG A 1 143 ? -11.646 14.647 12.935 1.00 71.38 143 ARG A C 1
ATOM 1093 O O . ARG A 1 143 ? -12.441 14.756 13.870 1.00 71.38 143 ARG A O 1
ATOM 1100 N N . PRO A 1 144 ? -10.553 15.436 12.850 1.00 70.19 144 PRO A N 1
ATOM 1101 C CA . PRO A 1 144 ? -10.286 16.490 13.818 1.00 70.19 144 PRO A CA 1
ATOM 1102 C C . PRO A 1 144 ? -11.475 17.451 13.897 1.00 70.19 144 PRO A C 1
ATOM 1104 O O . PRO A 1 144 ? -11.877 18.045 12.891 1.00 70.19 144 PRO A O 1
ATOM 1107 N N . LYS A 1 145 ? -12.046 17.615 15.094 1.00 69.12 145 LYS A N 1
ATOM 1108 C CA . LYS A 1 145 ? -13.110 18.602 15.317 1.00 69.12 145 LYS A CA 1
ATOM 1109 C C . LYS A 1 145 ? -12.544 20.002 15.049 1.00 69.12 145 LYS A C 1
ATOM 1111 O O . LYS A 1 145 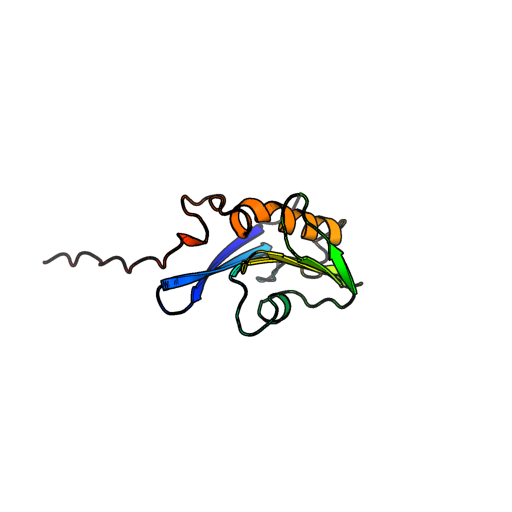? -11.405 20.265 15.446 1.00 69.12 145 LYS A O 1
ATOM 1116 N N . PRO A 1 146 ? -13.299 20.915 14.407 1.00 66.19 146 PRO A N 1
ATOM 1117 C CA . PRO A 1 146 ? -12.865 22.298 14.276 1.00 66.19 146 PRO A CA 1
ATOM 1118 C C . PRO A 1 146 ? -12.561 22.842 15.672 1.00 66.19 146 PRO A C 1
ATOM 1120 O O . PRO A 1 146 ? -13.435 22.829 16.540 1.00 66.19 146 PRO A O 1
ATOM 1123 N N . GLN A 1 147 ? -11.329 23.291 15.911 1.00 56.41 147 GLN A N 1
ATOM 1124 C CA . GLN A 1 147 ? -11.025 24.013 17.138 1.00 56.41 147 GLN A CA 1
ATOM 1125 C C . GLN A 1 147 ? -11.851 25.298 17.115 1.00 56.41 147 GLN A C 1
ATOM 1127 O O . GLN A 1 147 ? -11.666 26.152 16.249 1.00 56.41 147 GLN A O 1
ATOM 1132 N N . SER A 1 148 ? -12.792 25.431 18.046 1.00 53.28 148 SER A N 1
ATOM 1133 C CA . SER A 1 148 ? -13.416 26.715 18.329 1.00 53.28 148 SER A CA 1
ATOM 1134 C C . SER A 1 148 ? -12.322 27.645 18.844 1.00 53.28 148 SER A C 1
ATOM 1136 O O . SER A 1 148 ? -11.899 27.525 19.994 1.00 53.28 148 SER A O 1
ATOM 1138 N N . THR A 1 149 ? -11.824 28.530 17.979 1.00 52.00 149 THR A N 1
ATOM 1139 C CA . THR A 1 149 ? -10.974 29.650 18.385 1.00 52.00 149 THR A CA 1
ATOM 1140 C C . THR A 1 149 ? -11.710 30.397 19.495 1.00 52.00 149 THR A C 1
ATOM 1142 O O . THR A 1 149 ? -12.853 30.799 19.263 1.00 52.00 149 THR A O 1
ATOM 1145 N N . PRO A 1 150 ? -11.124 30.585 20.690 1.00 48.31 150 PRO A N 1
ATOM 1146 C CA . PRO A 1 150 ? -11.732 31.454 21.679 1.00 48.31 150 PRO A CA 1
ATOM 1147 C C . PRO A 1 150 ? -11.808 32.849 21.063 1.00 48.31 150 PRO A C 1
ATOM 1149 O O . PRO A 1 150 ? -10.778 33.464 20.780 1.00 48.31 150 PRO A O 1
ATOM 1152 N N . THR A 1 151 ? -13.018 33.338 20.806 1.00 51.25 151 THR A N 1
ATOM 1153 C CA . THR A 1 151 ? -13.237 34.766 20.606 1.00 51.25 151 THR A CA 1
ATOM 1154 C C . THR A 1 151 ? -12.784 35.433 21.898 1.00 51.25 151 THR A C 1
ATOM 1156 O O . THR A 1 151 ? -13.401 35.242 22.942 1.00 51.25 151 THR A O 1
ATOM 1159 N N . GLN A 1 152 ? -11.645 36.128 21.863 1.00 47.06 152 GLN A N 1
ATOM 1160 C CA . GLN A 1 152 ? -11.307 37.062 22.927 1.00 47.06 152 GLN A CA 1
ATOM 1161 C C . GLN A 1 152 ? -12.353 38.173 22.865 1.00 47.06 152 GLN A C 1
ATOM 1163 O O . GLN A 1 152 ? -12.350 38.964 21.921 1.00 47.06 152 GLN A O 1
ATOM 1168 N N . ASP A 1 153 ? -13.275 38.180 23.825 1.00 49.78 153 ASP A N 1
ATOM 1169 C CA . ASP A 1 153 ? -14.124 39.337 24.082 1.00 49.78 153 ASP A CA 1
ATOM 1170 C C . ASP A 1 153 ? -13.213 40.524 24.436 1.00 49.78 153 ASP A C 1
ATOM 1172 O O . ASP A 1 153 ? -12.331 40.409 25.295 1.00 49.78 153 ASP A O 1
ATOM 1176 N N . ALA A 1 154 ? -13.381 41.618 23.690 1.00 48.31 154 ALA A N 1
ATOM 1177 C CA . ALA A 1 154 ? -12.651 42.876 23.832 1.00 48.31 154 ALA A CA 1
ATOM 1178 C C . ALA A 1 154 ? -13.285 43.792 24.886 1.00 48.31 154 ALA A C 1
ATOM 1180 O O . ALA A 1 154 ? -14.530 43.761 25.024 1.00 48.31 154 ALA A O 1
#

pLDDT: mean 86.2, std 13.68, range [40.41, 98.38]